Protein AF-A0A920SI64-F1 (afdb_monomer_lite)

Sequence (102 aa):
MLEAAAEASEELTESYLDAGTLSADQIKRGLRLRTHANELVLVTCGSAFKNKGVQAVLDAVIDYLPNPTEVAAIEGSGEEEGSVLVRKGSDDEGFAALGLRS

Structure (mmCIF, N/CA/C/O backbone):
data_AF-A0A920SI64-F1
#
_entry.id   AF-A0A920SI64-F1
#
loop_
_atom_site.group_PDB
_atom_site.id
_atom_site.type_symbol
_atom_site.label_atom_id
_atom_site.label_alt_id
_atom_site.label_comp_id
_atom_site.label_asym_id
_atom_site.label_entity_id
_atom_site.label_seq_id
_atom_site.pdbx_PDB_ins_code
_atom_site.Cartn_x
_atom_site.Cartn_y
_atom_site.Cartn_z
_atom_site.occupancy
_atom_site.B_iso_or_equiv
_atom_site.auth_seq_id
_atom_site.auth_comp_id
_atom_site.auth_asym_id
_atom_site.auth_atom_id
_atom_site.pdbx_PDB_model_num
ATOM 1 N N . MET A 1 1 ? -7.655 8.670 10.920 1.00 77.62 1 MET A N 1
ATOM 2 C CA . MET A 1 1 ? -7.649 7.482 10.025 1.00 77.62 1 MET A CA 1
ATOM 3 C C . MET A 1 1 ? -8.681 7.639 8.922 1.00 77.62 1 MET A C 1
ATOM 5 O O . MET A 1 1 ? -8.274 7.578 7.774 1.00 77.62 1 MET A O 1
ATOM 9 N N . LEU A 1 2 ? -9.964 7.884 9.240 1.00 87.25 2 LEU A N 1
ATOM 10 C CA . LEU A 1 2 ? -10.977 8.177 8.215 1.00 87.25 2 LEU A CA 1
ATOM 11 C C . LEU A 1 2 ? -10.625 9.411 7.380 1.00 87.25 2 LEU A C 1
ATOM 13 O O . LEU A 1 2 ? -10.623 9.315 6.164 1.00 87.25 2 LEU A O 1
ATOM 17 N N . GLU A 1 3 ? -10.257 10.523 8.019 1.00 87.06 3 GLU A N 1
ATOM 18 C CA . GLU A 1 3 ? -9.878 11.762 7.314 1.00 87.06 3 GLU A CA 1
ATOM 19 C C . GLU A 1 3 ? -8.686 11.522 6.379 1.00 87.06 3 GLU A C 1
ATOM 21 O O . GLU A 1 3 ? -8.743 11.830 5.195 1.00 87.06 3 GLU A O 1
ATOM 26 N N . ALA A 1 4 ? -7.650 10.841 6.883 1.00 89.94 4 ALA A N 1
ATOM 27 C CA . ALA A 1 4 ? -6.487 10.474 6.081 1.00 89.94 4 ALA A CA 1
ATOM 28 C C . ALA A 1 4 ? -6.845 9.579 4.878 1.00 89.94 4 ALA A C 1
ATOM 30 O O . ALA A 1 4 ? -6.211 9.690 3.832 1.00 89.94 4 ALA A O 1
ATOM 31 N N . ALA A 1 5 ? -7.841 8.698 5.009 1.00 92.31 5 ALA A N 1
ATOM 32 C CA . ALA A 1 5 ? -8.325 7.886 3.897 1.00 92.31 5 ALA A CA 1
ATOM 33 C C . ALA A 1 5 ? -9.195 8.693 2.918 1.00 92.31 5 ALA A C 1
ATOM 35 O O . ALA A 1 5 ? -9.109 8.466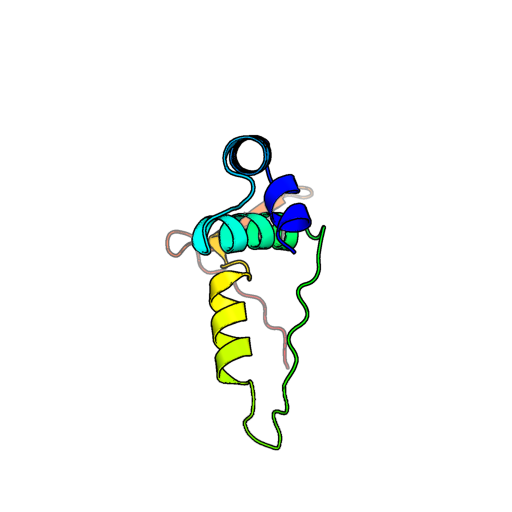 1.715 1.00 92.31 5 ALA A O 1
ATOM 36 N N . ALA A 1 6 ? -10.000 9.636 3.415 1.00 93.62 6 ALA A N 1
ATOM 37 C CA . ALA A 1 6 ? -10.848 10.504 2.601 1.00 93.62 6 ALA A CA 1
ATOM 38 C C . ALA A 1 6 ? -10.016 11.413 1.682 1.00 93.62 6 ALA A C 1
ATOM 40 O O . ALA A 1 6 ? -10.298 11.506 0.493 1.00 93.62 6 ALA A O 1
ATOM 41 N N . GLU A 1 7 ? -8.923 11.978 2.201 1.00 92.94 7 GLU A N 1
ATOM 42 C CA . GLU A 1 7 ? -7.985 12.838 1.458 1.00 92.94 7 GLU A CA 1
ATOM 43 C C . GLU A 1 7 ? -7.248 12.136 0.304 1.00 92.94 7 GLU A C 1
ATOM 45 O O . GLU A 1 7 ? -6.551 12.789 -0.467 1.00 92.94 7 GLU A O 1
ATOM 50 N N . ALA A 1 8 ? -7.362 10.812 0.175 1.00 93.50 8 ALA A N 1
ATOM 51 C CA . ALA A 1 8 ? -6.659 10.057 -0.859 1.00 93.50 8 ALA A CA 1
ATOM 52 C C . ALA A 1 8 ? -7.178 10.329 -2.282 1.00 93.50 8 ALA A C 1
ATOM 54 O O . ALA A 1 8 ? -6.477 10.045 -3.251 1.00 93.50 8 ALA A O 1
ATOM 55 N N . SER A 1 9 ? -8.418 10.812 -2.424 1.00 94.06 9 SER A N 1
ATOM 56 C CA . SER A 1 9 ? -9.002 11.191 -3.717 1.00 94.06 9 SER A CA 1
ATOM 57 C C . SER A 1 9 ? -10.229 12.084 -3.536 1.00 94.06 9 SER A C 1
ATOM 59 O O . SER A 1 9 ? -10.877 12.051 -2.489 1.00 94.06 9 SER A O 1
ATOM 61 N N . GLU A 1 10 ? -10.588 12.819 -4.587 1.00 93.75 10 GLU A N 1
ATOM 62 C CA . GLU A 1 10 ? -11.799 13.647 -4.626 1.00 93.75 10 GLU A CA 1
ATOM 63 C C . GLU A 1 10 ? -13.070 12.812 -4.373 1.00 93.75 10 GLU A C 1
ATOM 65 O O . GLU A 1 10 ? -13.859 13.159 -3.501 1.00 93.75 10 GLU A O 1
ATOM 70 N N . GLU A 1 11 ? -13.186 11.632 -4.998 1.00 94.25 11 GLU A N 1
ATOM 71 C CA . GLU A 1 11 ? -14.305 10.684 -4.815 1.00 94.25 11 GLU A CA 1
ATOM 72 C C . GLU A 1 11 ? -14.520 10.293 -3.336 1.00 94.25 11 GLU A C 1
ATOM 74 O O . GLU A 1 11 ? -15.647 10.253 -2.831 1.00 94.25 11 GLU A O 1
ATOM 79 N N . LEU A 1 12 ? -13.428 9.998 -2.621 1.00 93.88 12 LEU A N 1
ATOM 80 C CA . LEU A 1 12 ? -13.479 9.620 -1.205 1.00 93.88 12 LEU A CA 1
ATOM 81 C C . LEU A 1 12 ? -13.740 10.826 -0.297 1.00 93.88 12 LEU A C 1
ATOM 83 O O . LEU A 1 12 ? -14.398 10.676 0.734 1.00 93.88 12 LEU A O 1
ATOM 87 N N . THR A 1 13 ? -13.261 12.010 -0.682 1.00 93.88 13 THR A N 1
ATOM 88 C CA . THR A 1 13 ? -13.530 13.258 0.041 1.00 93.88 13 THR A CA 1
ATOM 8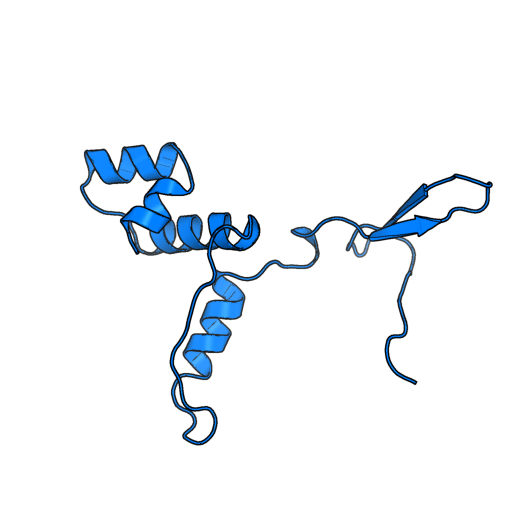9 C C . THR A 1 13 ? -15.012 13.612 -0.043 1.00 93.88 13 THR A C 1
ATOM 91 O O . THR A 1 13 ? -15.638 13.821 0.993 1.00 93.88 13 THR A O 1
ATOM 94 N N . GLU A 1 14 ? -15.602 13.599 -1.240 1.00 94.00 14 GLU A N 1
ATOM 95 C CA . GLU A 1 14 ? -17.036 13.844 -1.443 1.00 94.00 14 GLU A CA 1
ATOM 96 C C . GLU A 1 14 ? -17.894 12.831 -0.678 1.00 94.00 14 GLU A C 1
ATOM 98 O O . GLU A 1 14 ? -18.761 13.217 0.105 1.00 94.00 14 GLU A O 1
ATOM 103 N N . SER A 1 15 ? -17.583 11.535 -0.805 1.00 92.00 15 SER A N 1
ATOM 104 C CA . SER A 1 15 ? -18.301 10.475 -0.081 1.00 92.00 15 SER A CA 1
ATOM 105 C C . SER A 1 15 ? -18.288 10.692 1.438 1.00 92.00 15 SER A C 1
ATOM 107 O O . SER A 1 15 ? -19.295 10.468 2.111 1.00 92.00 15 SER A O 1
ATOM 109 N N . TYR A 1 16 ? -17.155 11.137 1.989 1.00 93.88 16 TYR A N 1
ATOM 110 C CA . TYR A 1 16 ? -17.021 11.424 3.414 1.00 93.88 16 TYR A CA 1
ATOM 111 C C . TYR A 1 16 ? -17.807 12.671 3.842 1.00 93.88 16 TYR A C 1
ATOM 113 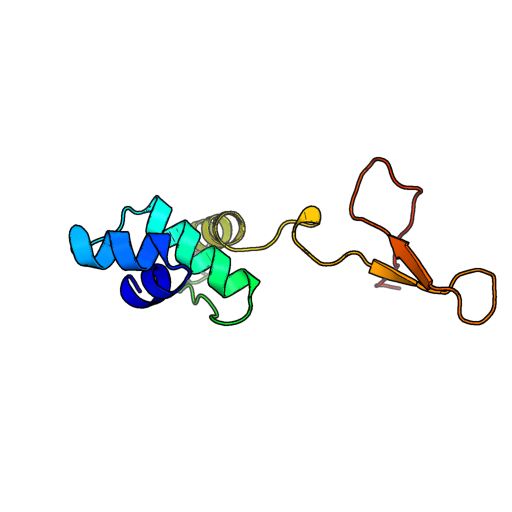O O . TYR A 1 16 ? -18.400 12.662 4.919 1.00 93.88 16 TYR A O 1
ATOM 121 N N . LEU A 1 17 ? -17.840 13.721 3.016 1.00 93.12 17 LEU A N 1
ATOM 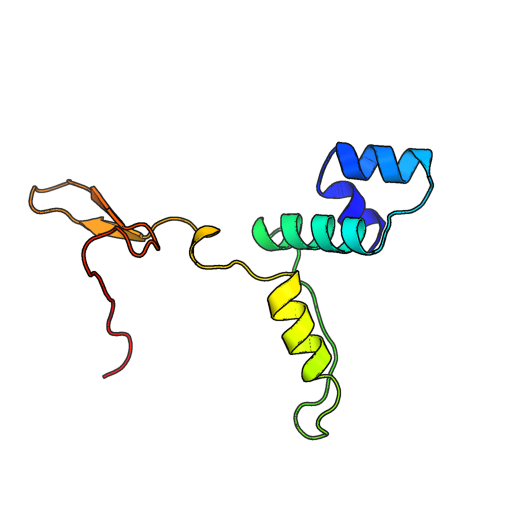122 C CA . LEU A 1 17 ? -18.607 14.939 3.296 1.00 93.12 17 LEU A CA 1
ATOM 123 C C . LEU A 1 17 ? -20.120 14.686 3.270 1.00 93.12 17 LEU A C 1
ATOM 125 O O . LEU A 1 17 ? -20.832 15.207 4.128 1.00 93.12 17 LEU A O 1
ATOM 129 N N . ASP A 1 18 ? -20.591 13.855 2.340 1.00 92.62 18 ASP A N 1
ATOM 130 C CA . ASP A 1 18 ? -22.014 13.545 2.185 1.00 92.62 18 ASP A CA 1
ATOM 131 C C . ASP A 1 18 ? -22.521 12.560 3.247 1.00 92.62 18 ASP A C 1
ATOM 133 O O . ASP A 1 18 ? -23.552 12.787 3.884 1.00 92.62 18 ASP A O 1
ATOM 137 N N . ALA A 1 19 ? -21.809 11.446 3.449 1.00 89.56 19 ALA A N 1
ATOM 138 C CA . ALA A 1 19 ? -22.245 10.374 4.345 1.00 89.56 19 ALA A CA 1
ATOM 139 C C . ALA A 1 19 ? -21.708 10.512 5.781 1.00 89.56 19 ALA A C 1
ATOM 141 O O . ALA A 1 19 ? -22.136 9.776 6.674 1.00 89.56 19 ALA A O 1
ATOM 142 N N . GLY A 1 20 ? -20.738 11.401 6.014 1.00 89.56 20 GL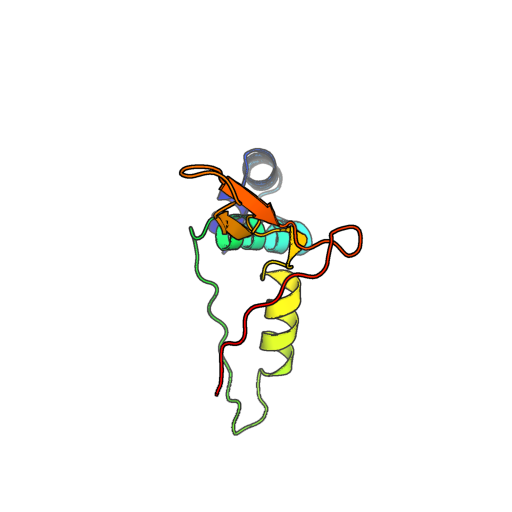Y A N 1
ATOM 143 C CA . GLY A 1 20 ? -20.032 11.556 7.291 1.00 89.56 20 GLY A CA 1
ATOM 144 C C . GLY A 1 20 ? -19.116 10.381 7.658 1.00 89.56 20 GLY A C 1
ATOM 145 O O . GLY A 1 20 ? -18.531 10.366 8.741 1.00 89.56 20 GLY A O 1
ATOM 146 N N . THR A 1 21 ? -19.015 9.361 6.800 1.00 93.31 21 THR A N 1
ATOM 147 C CA . THR A 1 21 ? -18.223 8.148 7.029 1.00 93.31 21 THR A CA 1
ATOM 148 C C . THR A 1 21 ? -17.860 7.468 5.708 1.00 93.31 21 THR A C 1
ATOM 150 O O . THR A 1 21 ? -18.415 7.783 4.660 1.00 93.31 21 THR A O 1
ATOM 153 N N . LEU A 1 22 ? -16.935 6.513 5.768 1.00 93.56 22 LEU A N 1
ATOM 154 C CA . LEU A 1 22 ? -16.513 5.676 4.648 1.00 93.56 22 LEU A CA 1
ATOM 155 C C . LEU A 1 22 ? -16.715 4.203 5.007 1.00 93.56 22 LEU A C 1
ATOM 157 O O . LEU A 1 22 ? -16.585 3.810 6.171 1.00 93.56 22 LEU A O 1
ATOM 161 N N . SER A 1 23 ? -17.004 3.369 4.009 1.00 94.81 23 SER A N 1
ATOM 162 C CA . SER A 1 23 ? -17.021 1.918 4.200 1.00 94.81 23 SER A CA 1
ATOM 163 C C . SER A 1 23 ? -15.615 1.397 4.524 1.00 94.81 23 SER A C 1
ATOM 165 O O . SER A 1 23 ? -14.608 2.037 4.213 1.00 94.81 23 SER A O 1
ATOM 167 N N . ALA A 1 24 ? -15.518 0.206 5.123 1.00 92.94 24 ALA A N 1
ATOM 168 C CA . ALA A 1 24 ? -14.219 -0.405 5.412 1.00 92.94 24 ALA A CA 1
ATOM 169 C C . ALA A 1 24 ? -13.352 -0.547 4.145 1.00 92.94 24 ALA A C 1
ATOM 171 O O . ALA A 1 24 ? -12.155 -0.269 4.192 1.00 92.94 24 ALA A O 1
ATOM 172 N N . ASP A 1 25 ? -13.961 -0.897 3.010 1.00 93.88 25 ASP A N 1
ATOM 173 C CA . ASP A 1 25 ? -13.259 -1.043 1.732 1.00 93.88 25 ASP A CA 1
ATOM 174 C C . ASP A 1 25 ? -12.785 0.305 1.181 1.00 93.88 25 ASP A C 1
ATOM 176 O O . ASP A 1 25 ? -11.665 0.414 0.685 1.00 93.88 25 ASP A O 1
ATOM 180 N N . GLN A 1 26 ? -13.598 1.358 1.321 1.00 94.12 26 GLN A N 1
ATOM 181 C CA . GLN A 1 26 ? -13.213 2.719 0.943 1.00 94.12 26 GLN A CA 1
ATOM 182 C C . GLN A 1 26 ? -12.049 3.232 1.796 1.00 94.12 26 GLN A C 1
ATOM 184 O O . GLN A 1 26 ? -11.103 3.807 1.260 1.00 94.12 26 GLN A O 1
ATOM 189 N N . ILE A 1 27 ? -12.077 2.971 3.108 1.00 94.81 27 ILE A N 1
ATOM 190 C CA . ILE A 1 27 ? -10.977 3.320 4.013 1.00 94.81 27 ILE A CA 1
ATOM 191 C C . ILE A 1 27 ? -9.702 2.589 3.589 1.00 94.81 27 ILE A C 1
ATOM 193 O O . ILE A 1 27 ? -8.657 3.221 3.440 1.00 94.81 27 ILE A O 1
ATOM 197 N N . LYS A 1 28 ? -9.783 1.273 3.354 1.00 94.44 28 LYS A N 1
ATOM 198 C CA . LYS A 1 28 ? -8.638 0.474 2.904 1.00 94.44 28 LYS A CA 1
ATOM 199 C C . LYS A 1 28 ? -8.066 0.999 1.589 1.00 94.44 28 LYS A C 1
ATOM 201 O O . LYS A 1 28 ? -6.859 1.211 1.496 1.00 94.44 28 LYS A O 1
ATOM 206 N N . ARG A 1 29 ? -8.928 1.274 0.604 1.00 94.75 29 ARG A N 1
ATOM 207 C CA . ARG A 1 29 ? -8.546 1.831 -0.703 1.00 94.75 29 ARG A CA 1
ATOM 208 C C . ARG A 1 29 ? -7.835 3.175 -0.553 1.00 94.75 29 ARG A C 1
ATOM 210 O O . ARG A 1 29 ? -6.772 3.354 -1.140 1.00 94.75 29 ARG A O 1
ATOM 217 N N . GLY A 1 30 ? -8.381 4.090 0.249 1.00 95.44 30 GLY A N 1
ATOM 218 C CA . GLY A 1 30 ? -7.777 5.403 0.481 1.00 95.44 30 GLY A CA 1
ATOM 219 C C . GLY A 1 30 ? -6.402 5.313 1.146 1.00 95.44 30 GLY A C 1
ATOM 220 O O . GLY A 1 30 ? -5.441 5.925 0.683 1.00 95.44 30 GLY A O 1
ATOM 221 N N . LEU A 1 31 ? -6.271 4.483 2.185 1.00 95.31 31 LEU A N 1
ATOM 222 C CA . LEU A 1 31 ? -4.985 4.267 2.853 1.00 95.31 31 LEU A CA 1
ATOM 223 C C . LEU A 1 31 ? -3.954 3.635 1.916 1.00 95.31 31 LEU A C 1
ATOM 225 O O . LEU A 1 31 ? -2.818 4.098 1.873 1.00 95.31 31 LEU A O 1
ATOM 229 N N . ARG A 1 32 ? -4.356 2.634 1.125 1.00 95.38 32 ARG A N 1
ATOM 230 C CA . ARG A 1 32 ? -3.487 1.982 0.144 1.00 95.38 32 ARG A CA 1
ATOM 231 C C . ARG A 1 32 ? -2.948 2.966 -0.888 1.00 95.38 32 ARG A C 1
ATOM 233 O O . ARG A 1 32 ? -1.747 2.974 -1.125 1.00 95.38 32 ARG A O 1
ATOM 240 N N . LEU A 1 33 ? -3.808 3.806 -1.469 1.00 94.25 33 LEU A N 1
ATOM 241 C CA . LEU A 1 33 ? -3.403 4.805 -2.468 1.00 94.25 33 LEU A CA 1
ATOM 242 C C . LEU A 1 33 ? -2.297 5.720 -1.931 1.00 94.25 33 LEU A C 1
ATOM 244 O O . LEU A 1 33 ? -1.267 5.904 -2.576 1.00 94.25 33 LEU A O 1
ATOM 248 N N . ARG A 1 34 ? -2.477 6.229 -0.712 1.00 94.69 34 ARG A N 1
ATOM 249 C CA . ARG A 1 34 ? -1.510 7.126 -0.075 1.00 94.69 34 ARG A CA 1
ATOM 250 C C . ARG A 1 34 ? -0.248 6.410 0.410 1.00 94.69 34 ARG A C 1
ATOM 252 O O . ARG A 1 34 ? 0.829 7.001 0.394 1.00 94.69 34 ARG A O 1
ATOM 259 N N . THR A 1 35 ? -0.342 5.137 0.804 1.00 93.50 35 THR A N 1
ATOM 260 C CA . THR A 1 35 ? 0.837 4.293 1.066 1.00 93.50 35 THR A CA 1
ATOM 261 C C . THR A 1 35 ? 1.653 4.087 -0.208 1.00 93.50 35 THR A C 1
ATOM 263 O O . THR A 1 35 ? 2.869 4.244 -0.184 1.00 93.50 35 THR A O 1
ATOM 266 N N . HIS A 1 36 ? 0.994 3.829 -1.337 1.00 91.94 36 HIS A N 1
ATOM 267 C CA . HIS A 1 36 ? 1.641 3.669 -2.642 1.00 91.94 36 HIS A CA 1
ATOM 268 C C . HIS A 1 36 ? 2.344 4.945 -3.115 1.00 91.94 36 HIS A C 1
ATOM 270 O O . HIS A 1 36 ? 3.423 4.888 -3.700 1.00 91.94 36 HIS A O 1
ATOM 276 N N . ALA A 1 37 ? 1.749 6.101 -2.812 1.00 92.19 37 ALA A N 1
ATOM 277 C CA . ALA A 1 37 ? 2.317 7.420 -3.074 1.00 92.19 37 ALA A CA 1
ATOM 278 C C . ALA A 1 37 ? 3.434 7.826 -2.086 1.00 92.19 37 ALA A C 1
ATOM 280 O O . ALA A 1 37 ? 4.008 8.903 -2.226 1.00 92.19 37 ALA A O 1
ATOM 281 N N . ASN A 1 38 ? 3.769 6.978 -1.103 1.00 91.06 38 ASN A N 1
ATOM 282 C CA . ASN A 1 38 ? 4.703 7.274 -0.007 1.00 91.06 38 ASN A CA 1
ATOM 283 C C . ASN A 1 38 ? 4.318 8.500 0.849 1.00 91.06 38 ASN A C 1
ATOM 285 O O . ASN A 1 38 ? 5.174 9.121 1.476 1.00 91.06 38 ASN A O 1
ATOM 289 N N . GLU A 1 39 ? 3.033 8.846 0.916 1.00 93.00 39 GLU A N 1
ATOM 290 C CA . GLU A 1 39 ? 2.538 9.976 1.714 1.00 93.00 39 GLU A CA 1
ATOM 291 C C . GLU A 1 39 ? 2.263 9.597 3.171 1.00 93.00 39 GLU A C 1
ATOM 293 O O . GLU A 1 39 ? 2.252 10.455 4.056 1.00 93.00 39 GLU A O 1
ATOM 298 N N . LEU A 1 40 ? 2.015 8.310 3.431 1.00 91.44 40 LEU A N 1
ATOM 299 C CA . LEU A 1 40 ? 1.773 7.792 4.771 1.00 91.44 40 LEU A CA 1
ATOM 300 C C . LEU A 1 40 ? 2.425 6.427 4.969 1.00 91.44 40 LEU A C 1
ATOM 302 O O . LEU A 1 40 ? 2.480 5.600 4.060 1.00 91.44 40 LEU A O 1
ATOM 306 N N . VAL A 1 41 ? 2.838 6.166 6.208 1.00 92.94 41 VAL A N 1
ATOM 307 C CA . VAL A 1 41 ? 3.345 4.862 6.644 1.00 92.94 41 VAL A CA 1
ATOM 308 C C . VAL A 1 41 ? 2.369 4.268 7.653 1.00 92.94 41 VAL A C 1
ATOM 310 O O . VAL A 1 41 ? 2.130 4.846 8.715 1.00 92.94 41 VAL A O 1
ATOM 313 N N . LEU A 1 42 ? 1.793 3.111 7.323 1.00 91.75 42 LEU A N 1
ATOM 314 C CA . LEU A 1 42 ? 0.887 2.394 8.217 1.00 91.75 42 LEU A CA 1
ATOM 315 C C . LEU A 1 42 ? 1.682 1.672 9.303 1.00 91.75 42 LEU A C 1
ATOM 317 O O . LEU A 1 42 ? 2.615 0.922 9.019 1.00 91.75 42 LEU A O 1
ATOM 321 N N . VAL A 1 43 ? 1.287 1.879 10.558 1.00 91.56 43 VAL A N 1
ATOM 322 C CA . VAL A 1 43 ? 1.927 1.252 11.717 1.00 91.56 43 VAL A CA 1
ATOM 323 C C . VAL A 1 43 ? 0.990 0.209 12.311 1.00 91.56 43 VAL A C 1
ATOM 325 O O . VAL A 1 43 ? -0.122 0.518 12.734 1.00 91.56 43 VAL A O 1
ATOM 328 N N . THR A 1 44 ? 1.466 -1.031 12.384 1.00 89.12 44 THR A N 1
ATOM 329 C CA . THR A 1 44 ? 0.784 -2.143 13.058 1.00 89.12 44 THR A CA 1
ATOM 330 C C . THR A 1 44 ? 1.478 -2.476 14.376 1.00 89.12 44 THR A C 1
ATOM 332 O O . THR A 1 44 ? 2.707 -2.498 14.439 1.00 89.12 44 THR A O 1
ATOM 335 N N . CYS A 1 45 ? 0.714 -2.815 15.414 1.00 88.44 45 CYS A N 1
ATOM 336 C CA . CYS A 1 45 ? 1.255 -3.232 16.710 1.00 88.44 45 CYS A CA 1
ATOM 337 C C . CYS A 1 45 ? 1.101 -4.746 16.908 1.00 88.44 45 CYS A C 1
ATOM 339 O O . CYS A 1 45 ? 0.024 -5.304 16.708 1.00 88.44 45 CYS A O 1
ATOM 341 N N . GLY A 1 46 ? 2.162 -5.414 17.363 1.00 89.25 46 GLY A N 1
ATOM 342 C CA . GLY A 1 46 ? 2.155 -6.853 17.613 1.00 89.25 46 GLY A CA 1
ATOM 343 C C . GLY A 1 46 ? 3.375 -7.323 18.402 1.00 89.25 46 GLY A C 1
ATOM 344 O O . GLY A 1 46 ? 4.300 -6.565 18.679 1.00 89.25 46 GLY A O 1
ATOM 345 N N . SER A 1 47 ? 3.375 -8.597 18.781 1.00 90.88 47 SER A N 1
ATOM 346 C CA . SER A 1 47 ? 4.518 -9.276 19.386 1.00 90.88 47 SER A CA 1
ATOM 347 C C . SER A 1 47 ? 4.734 -10.599 18.670 1.00 90.88 47 SER A C 1
ATOM 349 O O . SER A 1 47 ? 4.015 -11.569 18.924 1.00 90.88 47 SER A O 1
ATOM 351 N N . ALA A 1 48 ? 5.751 -10.641 17.806 1.00 88.38 48 ALA A N 1
ATOM 352 C CA . ALA A 1 48 ? 6.150 -11.861 17.106 1.00 88.38 48 ALA A CA 1
ATOM 353 C C . ALA A 1 48 ? 6.500 -12.979 18.101 1.00 88.38 48 ALA A C 1
ATOM 355 O O . ALA A 1 48 ? 6.015 -14.095 17.973 1.00 88.38 48 ALA A O 1
ATOM 356 N N . PHE A 1 49 ? 7.230 -12.648 19.173 1.00 89.62 49 PHE A N 1
ATOM 357 C CA . PHE A 1 49 ? 7.600 -13.602 20.224 1.00 89.62 49 PHE A CA 1
ATOM 358 C C . PHE A 1 49 ? 6.393 -14.278 20.895 1.00 89.62 49 PHE A C 1
ATOM 360 O O . PHE A 1 49 ? 6.452 -15.452 21.244 1.00 89.62 49 PHE A O 1
ATOM 367 N N . LYS A 1 50 ? 5.284 -13.548 21.075 1.00 90.31 50 LYS A N 1
ATOM 368 C CA . LYS A 1 50 ? 4.052 -14.086 21.674 1.00 90.31 50 LYS A CA 1
ATOM 369 C C . LYS A 1 50 ? 3.044 -14.578 20.630 1.00 90.31 50 LYS A C 1
ATOM 371 O O . LYS A 1 50 ? 1.917 -14.882 21.010 1.00 90.31 50 LYS A O 1
ATOM 376 N N . ASN A 1 51 ? 3.415 -14.612 19.345 1.00 86.31 51 ASN A N 1
ATOM 377 C CA . ASN A 1 51 ? 2.524 -14.896 18.215 1.00 86.31 51 ASN A CA 1
ATOM 378 C C . ASN A 1 51 ? 1.241 -14.043 18.215 1.00 86.31 51 ASN A C 1
ATOM 380 O O . ASN A 1 51 ? 0.166 -14.504 17.840 1.00 86.31 51 ASN A O 1
ATOM 384 N N . LYS A 1 52 ? 1.336 -12.779 18.647 1.00 89.88 52 LYS A N 1
ATOM 385 C CA . LYS A 1 52 ? 0.204 -11.843 18.677 1.00 89.88 52 LYS A CA 1
ATOM 386 C C . LYS A 1 52 ? 0.362 -10.809 17.572 1.00 89.88 52 LYS A C 1
ATOM 388 O O . LYS A 1 52 ? 1.366 -10.105 17.542 1.00 89.88 52 LYS A O 1
ATOM 393 N N . GLY A 1 53 ? -0.630 -10.703 16.694 1.00 87.38 53 GLY A N 1
ATOM 394 C CA . GLY A 1 53 ? -0.647 -9.713 15.612 1.00 87.38 53 GLY A CA 1
ATOM 395 C C . GLY A 1 53 ? 0.085 -10.130 14.334 1.00 87.38 53 GLY A C 1
ATOM 396 O O . GLY A 1 53 ? 0.081 -9.362 13.387 1.00 87.38 53 GLY A O 1
ATOM 397 N N . VAL A 1 54 ? 0.659 -11.340 14.261 1.00 92.62 54 VAL A N 1
ATOM 398 C CA . VAL A 1 54 ? 1.335 -11.823 13.038 1.00 92.62 54 VAL A CA 1
ATOM 399 C C . VAL A 1 54 ? 0.359 -11.910 11.863 1.00 92.62 54 VAL A C 1
ATOM 401 O O . VAL A 1 54 ? 0.662 -11.403 10.793 1.00 92.62 54 VAL A O 1
ATOM 404 N N . GLN A 1 55 ? -0.830 -12.483 12.080 1.00 91.50 55 GLN A N 1
ATOM 405 C CA . GLN A 1 55 ? -1.867 -12.557 11.042 1.00 91.50 55 GLN A CA 1
ATOM 406 C C . GLN A 1 55 ? -2.304 -11.159 10.592 1.00 91.50 55 GLN A C 1
ATOM 408 O O . GLN A 1 55 ? -2.292 -10.880 9.406 1.00 91.50 55 GLN A O 1
ATOM 413 N N . ALA A 1 56 ? -2.529 -10.238 11.535 1.00 90.94 56 ALA A N 1
ATOM 414 C CA . ALA A 1 56 ? -2.893 -8.859 11.209 1.00 90.94 56 ALA A CA 1
ATOM 415 C C . ALA A 1 56 ? -1.820 -8.127 10.376 1.00 90.94 56 ALA A C 1
ATOM 417 O O . ALA A 1 56 ? -2.158 -7.313 9.524 1.00 90.94 56 ALA A O 1
ATOM 418 N N . VAL A 1 57 ? -0.532 -8.415 10.602 1.00 93.06 57 VAL A N 1
ATOM 419 C CA . VAL A 1 57 ? 0.559 -7.881 9.770 1.00 93.06 57 VAL A CA 1
ATOM 420 C C . VAL A 1 57 ? 0.528 -8.487 8.365 1.00 93.06 57 VAL A C 1
ATOM 422 O O . VAL A 1 57 ? 0.713 -7.759 7.396 1.00 93.06 57 VAL A O 1
ATOM 425 N N . LEU A 1 58 ? 0.284 -9.793 8.235 1.00 93.50 58 LEU A N 1
ATOM 426 C CA . LEU A 1 58 ? 0.182 -10.455 6.928 1.00 93.50 58 LEU A CA 1
ATOM 427 C C . LEU A 1 58 ? -1.035 -9.966 6.132 1.00 93.50 58 LEU A C 1
ATOM 429 O O . LEU A 1 58 ? -0.910 -9.705 4.939 1.00 93.50 58 LEU A O 1
ATOM 433 N N . ASP A 1 59 ? -2.170 -9.761 6.796 1.00 93.25 59 ASP A N 1
ATOM 434 C CA . ASP A 1 59 ? -3.357 -9.169 6.178 1.00 93.25 59 ASP A CA 1
ATOM 435 C C . ASP A 1 59 ? -3.057 -7.738 5.700 1.00 93.25 59 ASP A C 1
ATOM 437 O O . ASP A 1 59 ? -3.394 -7.371 4.578 1.00 93.25 59 ASP A O 1
ATOM 441 N N . ALA A 1 60 ? -2.332 -6.947 6.502 1.00 92.88 60 ALA A N 1
ATOM 442 C CA . ALA A 1 60 ? -1.913 -5.597 6.121 1.00 92.88 60 ALA A CA 1
ATOM 443 C C . ALA A 1 60 ? -0.940 -5.580 4.926 1.00 92.88 60 ALA A C 1
ATOM 445 O O . ALA A 1 60 ? -0.984 -4.655 4.118 1.00 92.88 60 ALA A O 1
ATOM 446 N N . VAL A 1 61 ? -0.082 -6.595 4.781 1.00 92.88 61 VAL A N 1
ATOM 447 C CA . VAL A 1 61 ? 0.776 -6.747 3.594 1.00 92.88 61 VAL A CA 1
ATOM 448 C C . VAL A 1 61 ? -0.074 -6.891 2.334 1.00 92.88 61 VAL A C 1
ATOM 450 O O . VAL A 1 61 ? 0.203 -6.226 1.342 1.00 92.88 61 VAL A O 1
ATOM 453 N N . ILE A 1 62 ? -1.123 -7.713 2.382 1.00 92.31 62 ILE A N 1
ATOM 454 C CA . ILE A 1 62 ? -2.018 -7.931 1.240 1.00 92.31 62 ILE A CA 1
ATOM 455 C C . ILE A 1 62 ? -2.839 -6.670 0.948 1.00 92.31 62 ILE A C 1
ATOM 457 O O . ILE A 1 62 ? -2.969 -6.271 -0.207 1.00 92.31 62 ILE A O 1
ATOM 461 N N . ASP A 1 63 ? -3.372 -6.033 1.990 1.00 92.88 63 ASP A N 1
ATOM 462 C CA . ASP A 1 63 ? -4.262 -4.880 1.847 1.00 92.88 63 ASP A CA 1
ATOM 463 C C . ASP A 1 63 ? -3.531 -3.619 1.349 1.00 92.88 63 ASP A C 1
ATOM 465 O O . ASP A 1 63 ? -4.122 -2.824 0.615 1.00 92.88 63 ASP A O 1
ATOM 469 N N . TYR A 1 64 ? -2.268 -3.406 1.742 1.00 94.25 64 TYR A N 1
ATOM 470 C CA . TYR A 1 64 ? -1.625 -2.094 1.598 1.00 94.25 64 TYR A CA 1
ATOM 471 C C . TYR A 1 64 ? -0.310 -2.068 0.816 1.00 94.25 64 TYR A C 1
ATOM 473 O O . TYR A 1 64 ? 0.090 -0.977 0.408 1.00 94.25 64 TYR A O 1
ATOM 481 N N . LEU A 1 65 ? 0.374 -3.198 0.594 1.00 92.88 65 LEU A N 1
ATOM 482 C CA . LEU A 1 65 ? 1.634 -3.184 -0.157 1.00 92.88 65 LEU A CA 1
ATOM 483 C C . LEU A 1 65 ? 1.433 -3.337 -1.677 1.00 92.88 65 LEU A C 1
ATOM 485 O O . LEU A 1 65 ? 0.478 -3.985 -2.121 1.00 92.88 65 LEU A O 1
ATOM 489 N N . PRO A 1 66 ? 2.348 -2.755 -2.482 1.00 91.62 66 PRO A N 1
ATOM 490 C CA . PRO A 1 66 ? 2.416 -3.000 -3.915 1.00 91.62 66 PRO A CA 1
ATOM 491 C C . PRO A 1 66 ? 2.670 -4.466 -4.247 1.00 91.62 66 PRO A C 1
ATOM 493 O O . PRO A 1 66 ? 3.506 -5.127 -3.627 1.00 91.62 66 PRO A O 1
ATOM 496 N N . ASN A 1 67 ? 2.059 -4.922 -5.333 1.00 90.81 67 ASN A N 1
ATOM 497 C CA . ASN A 1 67 ? 2.533 -6.067 -6.093 1.00 90.81 67 ASN A CA 1
ATOM 498 C C . ASN A 1 67 ? 3.557 -5.626 -7.176 1.00 90.81 67 ASN A C 1
ATOM 500 O O . ASN A 1 67 ? 3.664 -4.435 -7.483 1.00 90.81 67 ASN A O 1
ATOM 504 N N . PRO A 1 68 ? 4.306 -6.563 -7.792 1.00 86.56 68 PRO A N 1
ATOM 505 C CA . PRO A 1 68 ? 5.357 -6.242 -8.767 1.00 86.56 68 PRO A CA 1
ATOM 506 C C . PRO A 1 68 ? 4.903 -5.455 -10.006 1.00 86.56 68 PRO A C 1
ATOM 508 O O . PRO A 1 68 ? 5.718 -4.780 -10.626 1.00 86.56 68 PRO A O 1
ATOM 511 N N . THR A 1 69 ? 3.624 -5.530 -10.376 1.00 88.56 69 THR A N 1
ATOM 512 C CA . THR A 1 69 ? 3.065 -4.793 -11.524 1.00 88.56 69 THR A CA 1
ATOM 513 C C . THR A 1 69 ? 2.625 -3.374 -11.172 1.00 88.56 69 THR A C 1
ATOM 515 O O . THR A 1 69 ? 2.341 -2.575 -12.060 1.00 88.56 69 THR A O 1
ATOM 518 N N . GLU A 1 70 ? 2.579 -3.042 -9.883 1.00 88.62 70 GLU A N 1
ATOM 519 C CA . GLU A 1 70 ? 2.167 -1.728 -9.391 1.00 88.62 70 GLU A CA 1
ATOM 520 C C . GLU A 1 70 ? 3.353 -0.821 -9.049 1.00 88.62 70 GLU A C 1
ATOM 522 O O . GLU A 1 70 ? 3.155 0.306 -8.596 1.00 88.62 70 GLU A O 1
ATOM 527 N N . VAL A 1 71 ? 4.580 -1.299 -9.245 1.00 88.00 71 VAL A N 1
ATOM 528 C CA . VAL A 1 71 ? 5.807 -0.511 -9.099 1.00 88.00 71 VAL A CA 1
ATOM 529 C C . VAL A 1 71 ? 6.389 -0.177 -10.469 1.00 88.00 71 VAL A C 1
ATOM 531 O O . VAL A 1 71 ? 6.064 -0.809 -11.474 1.00 88.00 71 VAL A O 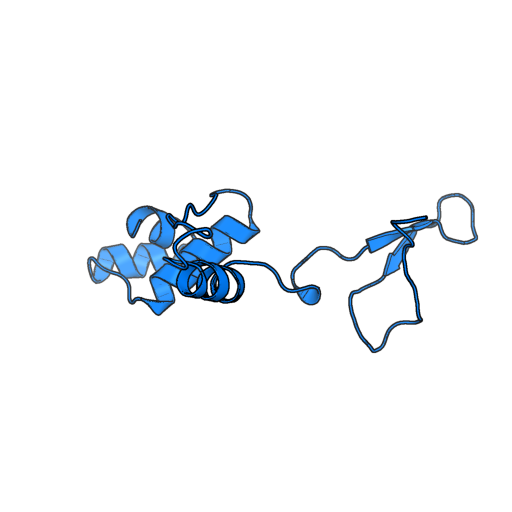1
ATOM 534 N N . ALA A 1 72 ? 7.247 0.843 -10.514 1.00 88.56 72 ALA A N 1
ATOM 535 C CA . ALA A 1 72 ? 7.922 1.231 -11.745 1.00 88.56 72 ALA A CA 1
ATOM 536 C C . ALA A 1 72 ? 8.740 0.063 -12.321 1.00 88.56 72 ALA A C 1
ATOM 538 O O . ALA A 1 72 ? 9.366 -0.704 -11.585 1.00 88.56 72 ALA A O 1
ATOM 539 N N . ALA A 1 73 ? 8.732 -0.049 -13.650 1.00 91.38 73 ALA A N 1
ATOM 540 C CA . ALA A 1 73 ? 9.552 -1.013 -14.366 1.00 91.38 73 ALA A CA 1
ATOM 541 C C . ALA A 1 73 ? 11.044 -0.748 -14.112 1.00 91.38 73 ALA A C 1
ATOM 543 O O . ALA A 1 73 ? 11.457 0.387 -13.875 1.00 91.38 73 ALA A O 1
ATOM 544 N N . ILE A 1 74 ? 11.852 -1.803 -14.168 1.00 91.94 74 ILE A N 1
ATOM 545 C CA . ILE A 1 74 ? 13.286 -1.692 -13.913 1.00 91.94 74 ILE A CA 1
ATOM 546 C C . ILE A 1 74 ? 13.979 -1.172 -15.170 1.00 91.94 74 ILE A C 1
ATOM 548 O O . ILE A 1 74 ? 13.798 -1.721 -16.257 1.00 91.94 74 ILE A O 1
ATOM 552 N N . GLU A 1 75 ? 14.790 -0.132 -15.010 1.00 92.44 75 GLU A N 1
ATOM 553 C CA . GLU A 1 75 ? 15.632 0.412 -16.073 1.00 92.44 75 GLU A CA 1
ATOM 554 C C . GLU A 1 75 ? 17.028 -0.221 -16.038 1.00 92.44 75 GLU A C 1
ATOM 556 O O . GLU A 1 75 ? 17.612 -0.442 -14.974 1.00 92.44 75 GLU A O 1
ATOM 561 N N . GLY A 1 76 ? 17.569 -0.511 -17.218 1.00 88.56 76 GLY A N 1
ATOM 562 C CA . GLY A 1 76 ? 18.932 -0.988 -17.421 1.00 88.56 76 GLY A CA 1
ATOM 563 C C . GLY A 1 76 ? 19.570 -0.351 -18.653 1.00 88.56 76 GLY A C 1
ATOM 564 O O . GLY A 1 76 ? 18.899 0.298 -19.452 1.00 88.56 76 GLY A O 1
ATOM 565 N N . SER A 1 77 ? 20.875 -0.542 -18.822 1.00 90.00 77 SER A N 1
ATOM 566 C CA . SER A 1 77 ? 21.609 -0.035 -19.988 1.00 90.00 77 SER A CA 1
ATOM 567 C C . SER A 1 77 ? 21.478 -0.987 -21.180 1.00 90.00 77 SER A C 1
ATOM 569 O O . SER A 1 77 ? 21.572 -2.203 -21.008 1.00 90.00 77 SER A O 1
ATOM 571 N N . GLY A 1 78 ? 21.264 -0.443 -22.380 1.00 85.94 78 GLY A N 1
ATOM 572 C CA . GLY A 1 78 ? 21.246 -1.204 -23.631 1.00 85.94 78 GLY A CA 1
ATOM 573 C C . GLY A 1 78 ? 22.627 -1.376 -24.272 1.00 85.94 78 GLY A C 1
ATOM 574 O O . GLY A 1 78 ? 23.649 -1.007 -23.696 1.00 85.94 78 GLY A O 1
ATOM 575 N N . GLU A 1 79 ? 22.649 -1.982 -25.462 1.00 86.31 79 GLU A N 1
ATOM 576 C CA . GLU A 1 79 ? 23.886 -2.320 -26.189 1.00 86.31 79 GLU A CA 1
ATOM 577 C C . GLU A 1 79 ? 24.576 -1.094 -26.807 1.00 86.31 79 GLU A C 1
ATOM 579 O O . GLU A 1 79 ? 25.799 -1.073 -26.939 1.00 86.31 79 GLU A O 1
ATOM 584 N N . GLU A 1 80 ? 23.806 -0.065 -27.165 1.00 89.81 80 GLU A N 1
ATOM 585 C CA . GLU A 1 80 ? 24.332 1.202 -27.672 1.00 89.81 80 GLU A CA 1
ATOM 586 C C . GLU A 1 80 ? 24.615 2.169 -26.518 1.00 89.81 80 GLU A C 1
ATOM 588 O O . GLU A 1 80 ? 23.842 2.260 -25.556 1.00 89.81 80 GLU A O 1
ATOM 593 N N . GLU A 1 81 ? 25.706 2.928 -26.618 1.00 85.75 81 GLU A N 1
ATOM 594 C CA . GLU A 1 81 ? 26.084 3.912 -25.604 1.00 85.75 81 GLU A CA 1
ATOM 595 C C . GLU A 1 81 ? 24.974 4.963 -25.428 1.00 85.75 81 GLU A C 1
ATOM 597 O O . GLU A 1 81 ? 24.604 5.671 -26.363 1.00 85.75 81 GLU A O 1
ATOM 602 N N . GLY A 1 82 ? 24.416 5.038 -24.216 1.00 83.94 82 GLY A N 1
ATOM 603 C CA . GLY A 1 82 ? 23.305 5.935 -23.879 1.00 83.94 82 GLY A CA 1
ATOM 604 C C . GLY A 1 82 ? 21.901 5.361 -24.108 1.00 83.94 82 GLY A C 1
ATOM 605 O O . GLY A 1 82 ? 20.924 6.038 -23.789 1.00 83.94 82 GLY A O 1
ATOM 606 N N . SER A 1 83 ? 21.767 4.130 -24.610 1.00 90.31 83 SER A N 1
ATOM 607 C CA . SER A 1 83 ? 20.460 3.473 -24.742 1.00 90.31 83 SER A CA 1
ATOM 608 C C . SER A 1 83 ? 19.949 2.936 -23.396 1.00 90.31 83 SER A C 1
ATOM 610 O O . SER A 1 83 ? 20.701 2.350 -22.615 1.00 90.31 83 SER A O 1
ATOM 612 N N . VAL A 1 84 ? 18.654 3.134 -23.123 1.00 90.56 84 VAL A N 1
ATOM 613 C CA . VAL A 1 84 ? 17.968 2.644 -21.915 1.00 90.56 84 VAL A CA 1
ATOM 614 C C . VAL A 1 84 ? 17.009 1.524 -22.305 1.00 90.56 84 VAL A C 1
ATOM 616 O O . VAL A 1 84 ? 16.187 1.679 -23.208 1.00 90.56 84 VAL A O 1
ATOM 619 N N . LEU A 1 85 ? 17.106 0.397 -21.608 1.00 89.38 85 LEU A N 1
ATOM 620 C CA . LEU A 1 85 ? 16.172 -0.718 -21.689 1.00 89.38 85 LEU A CA 1
ATOM 621 C C . LEU A 1 85 ? 15.248 -0.694 -20.474 1.00 89.38 85 LEU A C 1
ATOM 623 O O . LEU A 1 85 ? 15.697 -0.509 -19.347 1.00 89.38 85 LEU A O 1
ATOM 627 N N . VAL A 1 86 ? 13.962 -0.940 -20.702 1.00 91.12 86 VAL A N 1
ATOM 628 C CA . VAL A 1 86 ? 12.950 -1.054 -19.647 1.00 91.12 86 VAL A CA 1
ATOM 629 C C . VAL A 1 86 ? 12.499 -2.509 -19.562 1.00 91.12 86 VAL A C 1
ATOM 631 O O . VAL A 1 86 ? 12.183 -3.112 -20.586 1.00 91.12 86 VAL A O 1
ATOM 634 N N . ARG A 1 87 ? 12.471 -3.072 -18.350 1.00 89.19 87 ARG A N 1
ATOM 635 C CA . ARG A 1 87 ? 11.981 -4.425 -18.048 1.00 89.19 87 ARG A CA 1
ATOM 636 C C . ARG A 1 87 ? 10.753 -4.348 -17.154 1.00 89.19 87 ARG A C 1
ATOM 638 O O . ARG A 1 87 ? 10.856 -3.951 -15.990 1.00 89.19 87 ARG A O 1
ATOM 645 N N . LYS A 1 88 ? 9.588 -4.721 -17.686 1.00 89.50 88 LYS A N 1
ATOM 646 C CA . LYS A 1 88 ? 8.358 -4.812 -16.888 1.00 89.50 88 LYS A CA 1
ATOM 647 C C . LYS A 1 88 ? 8.353 -6.107 -16.080 1.00 89.50 88 LYS A C 1
ATOM 649 O O . LYS A 1 88 ? 8.857 -7.129 -16.534 1.00 89.50 88 LYS A O 1
ATOM 654 N N . GLY A 1 89 ? 7.732 -6.079 -14.903 1.00 86.62 89 GLY A N 1
ATOM 655 C CA . GLY A 1 89 ? 7.454 -7.284 -14.118 1.00 86.62 89 GLY A CA 1
ATOM 656 C C . GLY A 1 89 ? 6.311 -8.097 -14.729 1.00 86.62 89 GLY A C 1
ATOM 657 O O . GLY A 1 89 ? 5.226 -8.120 -14.162 1.00 86.62 89 GLY A O 1
ATOM 658 N N . SER A 1 90 ? 6.531 -8.697 -15.902 1.00 87.00 90 SER A N 1
ATOM 659 C CA . SER A 1 90 ? 5.550 -9.515 -16.628 1.00 87.00 90 SER A CA 1
ATOM 660 C C . SER A 1 90 ? 6.163 -10.835 -17.087 1.00 87.00 90 SER A C 1
ATOM 662 O O . SER A 1 90 ? 7.330 -10.870 -17.476 1.00 87.00 90 SER A O 1
ATOM 664 N N . ASP A 1 91 ? 5.348 -11.890 -17.115 1.00 87.19 91 ASP A N 1
ATOM 665 C CA . ASP A 1 91 ? 5.730 -13.221 -17.603 1.00 87.19 91 ASP A CA 1
ATOM 666 C C . ASP A 1 91 ? 5.916 -13.268 -19.134 1.00 87.19 91 ASP A C 1
ATOM 668 O O . ASP A 1 91 ? 6.532 -14.196 -19.656 1.00 87.19 91 ASP A O 1
ATOM 672 N N . ASP A 1 92 ? 5.415 -12.259 -19.857 1.00 88.62 92 ASP A N 1
ATOM 673 C CA . ASP A 1 92 ? 5.551 -12.143 -21.316 1.00 88.62 92 ASP A CA 1
ATOM 674 C C . ASP A 1 92 ? 6.902 -11.541 -21.757 1.00 88.62 92 ASP A C 1
ATOM 676 O O . ASP A 1 92 ? 7.225 -11.534 -22.949 1.00 88.62 92 ASP A O 1
ATOM 680 N N . GLU A 1 93 ? 7.689 -10.990 -20.826 1.00 84.62 93 GLU A N 1
ATOM 681 C CA . GLU A 1 93 ? 8.998 -10.408 -21.132 1.00 84.62 93 GLU A CA 1
ATOM 682 C C . GLU A 1 93 ? 10.133 -11.444 -21.090 1.00 84.62 93 GLU A C 1
ATOM 684 O O . GLU A 1 93 ? 10.060 -12.487 -20.441 1.00 84.62 93 GLU A O 1
ATOM 689 N N . GLY A 1 94 ? 11.231 -11.152 -21.796 1.00 87.44 94 GLY A N 1
ATOM 690 C CA . GLY A 1 94 ? 12.431 -11.988 -21.754 1.00 87.44 94 GLY A CA 1
ATOM 691 C C . GLY A 1 94 ? 13.051 -12.042 -20.352 1.00 87.44 94 GLY A C 1
ATOM 692 O O . GLY A 1 94 ? 13.034 -11.054 -19.618 1.00 87.44 94 GLY A O 1
ATOM 693 N N . PHE A 1 95 ? 13.647 -13.185 -19.996 1.00 89.38 95 PHE A N 1
ATOM 694 C CA . PHE A 1 95 ? 14.228 -13.403 -18.669 1.00 89.38 95 PHE A CA 1
ATOM 695 C C . PHE A 1 95 ? 15.315 -12.370 -18.324 1.00 89.38 95 PHE A C 1
ATOM 697 O O . PHE A 1 95 ? 16.318 -12.239 -19.029 1.00 89.38 95 PHE A O 1
ATOM 704 N N . ALA A 1 96 ? 15.140 -11.690 -17.191 1.00 88.62 96 ALA A N 1
ATOM 705 C CA . ALA A 1 96 ? 16.123 -10.809 -16.573 1.00 88.62 96 ALA A CA 1
ATOM 706 C C . ALA A 1 96 ? 16.041 -10.948 -15.045 1.00 88.62 96 ALA A C 1
ATOM 708 O O . ALA A 1 96 ? 14.950 -10.950 -14.479 1.00 88.62 96 ALA A O 1
ATOM 709 N N . ALA A 1 97 ? 17.185 -11.071 -14.368 1.00 89.19 97 ALA A N 1
ATOM 710 C CA . ALA A 1 97 ? 17.244 -11.236 -12.916 1.00 89.19 97 ALA A CA 1
ATOM 711 C C . ALA A 1 97 ? 18.504 -10.593 -12.323 1.00 89.19 97 ALA A C 1
ATOM 713 O O . ALA A 1 97 ? 19.537 -10.500 -12.987 1.00 89.19 97 ALA A O 1
ATOM 714 N N . LEU A 1 98 ? 18.421 -10.191 -11.052 1.00 88.75 98 LEU A N 1
ATOM 715 C CA . LEU A 1 98 ? 19.526 -9.603 -10.294 1.00 88.75 98 LEU A CA 1
ATOM 716 C C . LEU A 1 98 ? 19.931 -10.521 -9.132 1.00 88.75 98 LEU A C 1
ATOM 718 O O . LEU A 1 98 ? 19.119 -10.834 -8.261 1.00 88.75 98 LEU A O 1
ATOM 722 N N . GLY A 1 99 ? 21.200 -10.932 -9.092 1.00 90.31 99 GLY A N 1
ATOM 723 C CA . GLY A 1 99 ? 21.771 -11.683 -7.972 1.00 90.31 99 GLY A CA 1
ATOM 724 C C . GLY A 1 99 ? 22.217 -10.747 -6.847 1.00 90.31 99 GLY A C 1
ATOM 725 O O . GLY A 1 99 ? 23.198 -10.029 -7.005 1.00 90.31 99 GLY A O 1
ATOM 726 N N . LEU A 1 100 ? 21.508 -10.752 -5.713 1.00 81.75 100 LEU A N 1
ATOM 727 C CA . LEU A 1 100 ? 21.755 -9.835 -4.583 1.00 81.75 100 LEU A CA 1
ATOM 728 C C . LEU A 1 100 ? 22.544 -10.451 -3.416 1.00 81.75 100 LEU A C 1
ATOM 730 O O . LEU A 1 100 ? 22.884 -9.746 -2.467 1.00 81.75 100 LEU A O 1
ATOM 734 N N . ARG A 1 101 ? 22.816 -11.760 -3.438 1.00 63.44 101 ARG A N 1
ATOM 735 C CA . ARG A 1 101 ? 23.569 -12.457 -2.383 1.00 63.44 101 ARG A CA 1
ATOM 736 C C . ARG A 1 101 ? 24.572 -13.432 -2.999 1.00 63.44 101 ARG A C 1
ATOM 738 O O . ARG A 1 101 ? 24.183 -14.224 -3.854 1.00 63.44 101 ARG A O 1
ATOM 745 N N . SER A 1 102 ? 25.824 -13.354 -2.540 1.00 56.66 102 SER A N 1
ATOM 746 C CA . SER A 1 102 ? 26.953 -14.239 -2.873 1.00 56.66 102 SER A CA 1
ATOM 747 C C . SER A 1 102 ? 27.449 -14.965 -1.633 1.00 56.66 102 SER A C 1
ATOM 749 O O . SER A 1 102 ? 27.582 -14.260 -0.604 1.00 56.66 102 SER A O 1
#

pLDDT: mean 90.2, std 5.31, range [56.66, 95.44]

Foldseek 3Di:
DLVQLLVQDPVSVVVCVVVVGDDPLSSLVSQQSCVLVVNDDDDDDADVPVVGCPVVVVVCCVSRPDDQQSDAFDWDDDPDVPDIDTHGPDPPDDDDDDDPDD

Secondary structure (DSSP, 8-state):
-HHHHHTT-HHHHHHHHHHSS--HHHHHHHHHHHHHTTS-------BTTTTBSHHHHHHHHHHHSPPTTSSPPEEEE-SSTT-EEEE-S-TTSPP-------

Radius of gyration: 19.22 Å; chains: 1; bounding box: 49×30×49 Å